Protein AF-A0AAD9N2U0-F1 (afdb_monomer_lite)

Radius of gyration: 18.24 Å; chains: 1; bounding box: 46×40×40 Å

InterPro domains:
  IPR001054 Adenylyl cyclase class-3/4/guanylyl cyclase [PF00211] (6-53)
  IPR001054 Adenylyl cyclase class-3/4/guanylyl cyclase [PF00211] (61-137)
  IPR001054 Adenylyl cyclase class-3/4/guanylyl cyclase [PS50125] (61-92)
  IPR001054 Adenylyl cyclase class-3/4/guanylyl cyclase [SM00044] (1-121)
  IPR001054 Adenylyl cyclase class-3/4/guanylyl cyclase [cd07302] (61-136)
  IPR018297 Adenylyl cyclase class-4/guanylyl cyclase, conserved site [PS00452] (69-92)
  IPR029787 Nucleotide cyclase [G3DSA:3.30.70.1230] (2-56)
  IPR029787 Nucleotide cyclase [G3DSA:3.30.70.1230] (60-138)
  IPR029787 Nucleotide cyclase [SSF55073] (8-137)

Organism: NCBI:txid53620

Foldseek 3Di:
DPPPWDKDKDFKDKDKDKDQPCLVVVQDQDVVCVGRVVSVVVVVVCVVCVVPDLAGIQIEIFIGIWMWTWDDDPDTDIDIDDPRNLQNVQVSVVGDGSWYKYAPVVVVVVVVVQWDKAWPQWDQGPPPGTGTMITTPGHD

Structure (mmCIF, N/CA/C/O backbone):
data_AF-A0AAD9N2U0-F1
#
_entry.id   AF-A0AAD9N2U0-F1
#
loop_
_atom_site.group_PDB
_atom_site.id
_atom_site.type_symbol
_atom_site.label_atom_id
_atom_site.label_alt_id
_atom_site.label_comp_id
_atom_site.label_asym_id
_atom_site.label_entity_id
_atom_site.label_seq_id
_atom_site.pdbx_PDB_ins_code
_atom_site.Cartn_x
_atom_site.Cartn_y
_atom_site.Cartn_z
_atom_site.occupancy
_atom_site.B_iso_or_equiv
_atom_site.auth_seq_id
_atom_site.auth_comp_id
_atom_site.auth_asym_id
_atom_site.auth_atom_id
_atom_site.pdbx_PDB_model_num
ATOM 1 N N . MET A 1 1 ? 29.850 -12.149 -20.117 1.00 46.94 1 MET A N 1
ATOM 2 C CA . MET A 1 1 ? 28.898 -12.699 -19.132 1.00 46.94 1 MET A CA 1
ATOM 3 C C . MET A 1 1 ? 27.571 -12.001 -19.391 1.00 46.94 1 MET A C 1
ATOM 5 O O . MET A 1 1 ? 27.524 -10.783 -19.269 1.00 46.94 1 MET A O 1
ATOM 9 N N . LYS A 1 2 ? 26.572 -12.709 -19.926 1.00 50.31 2 LYS A N 1
ATOM 10 C CA . LYS A 1 2 ? 25.232 -12.147 -20.144 1.00 50.31 2 LYS A CA 1
ATOM 11 C C . LYS A 1 2 ? 24.605 -12.042 -18.753 1.00 50.31 2 LYS A C 1
ATOM 13 O O . LYS A 1 2 ? 24.637 -13.027 -18.026 1.00 50.31 2 LYS A O 1
ATOM 18 N N . LEU A 1 3 ? 24.184 -10.850 -18.340 1.00 58.97 3 LEU A N 1
ATOM 19 C CA . LEU A 1 3 ? 23.442 -10.714 -17.092 1.00 58.97 3 LEU A CA 1
ATOM 20 C C . LEU A 1 3 ? 22.044 -11.247 -17.399 1.00 58.97 3 LEU A C 1
ATOM 22 O O . LEU A 1 3 ? 21.284 -10.582 -18.104 1.00 58.97 3 LEU A O 1
ATOM 26 N N . ASP A 1 4 ? 21.756 -12.476 -16.989 1.00 68.12 4 ASP A N 1
ATOM 27 C CA . ASP A 1 4 ? 20.408 -13.008 -17.126 1.00 68.12 4 ASP A CA 1
ATOM 28 C C . ASP A 1 4 ? 19.503 -12.189 -16.201 1.00 68.12 4 ASP A C 1
ATOM 30 O O . ASP A 1 4 ? 19.745 -12.073 -14.999 1.00 68.12 4 ASP A O 1
ATOM 34 N N . LEU A 1 5 ? 18.520 -11.518 -16.801 1.00 74.19 5 LEU A N 1
ATOM 35 C CA . LEU A 1 5 ? 17.530 -10.740 -16.071 1.00 74.19 5 LEU A CA 1
ATOM 36 C C . LEU A 1 5 ? 16.693 -11.713 -15.241 1.00 74.19 5 LEU A C 1
ATOM 38 O O . LEU A 1 5 ? 16.055 -12.608 -15.796 1.00 74.19 5 LEU A O 1
ATOM 42 N N . TYR A 1 6 ? 16.701 -11.539 -13.923 1.00 86.19 6 TYR A N 1
ATOM 43 C CA . TYR A 1 6 ? 15.823 -12.288 -13.035 1.00 86.19 6 TYR A CA 1
ATOM 44 C C . TYR A 1 6 ? 14.469 -11.583 -12.953 1.00 86.19 6 TYR A C 1
ATOM 46 O O . TYR A 1 6 ? 14.411 -10.404 -12.594 1.00 86.19 6 TYR A O 1
ATOM 54 N N . TYR A 1 7 ? 13.397 -12.310 -13.261 1.00 91.25 7 TYR A N 1
ATOM 55 C CA . TYR A 1 7 ? 12.028 -11.906 -12.964 1.00 91.25 7 TYR A CA 1
ATOM 56 C C . TYR A 1 7 ? 11.190 -13.125 -12.569 1.00 91.25 7 TYR A C 1
ATOM 58 O O . TYR A 1 7 ? 11.506 -14.255 -12.948 1.00 91.25 7 TYR A O 1
ATOM 66 N N . GLN A 1 8 ? 10.131 -12.885 -11.804 1.00 93.50 8 GLN A N 1
ATOM 67 C CA . GLN A 1 8 ? 9.188 -13.897 -11.355 1.00 93.50 8 GLN A CA 1
ATOM 68 C C . GLN A 1 8 ? 7.775 -13.312 -11.303 1.00 93.50 8 GLN A C 1
ATOM 70 O O . GLN A 1 8 ? 7.557 -12.252 -10.713 1.00 93.50 8 GLN A O 1
ATOM 75 N N . ASP A 1 9 ? 6.817 -14.032 -11.885 1.00 94.56 9 ASP A N 1
ATOM 76 C CA . ASP A 1 9 ? 5.394 -13.746 -11.726 1.00 94.56 9 ASP A CA 1
ATOM 77 C C . ASP A 1 9 ? 4.906 -14.253 -10.363 1.00 94.56 9 ASP A C 1
ATOM 79 O O . ASP A 1 9 ? 5.126 -15.408 -9.985 1.00 94.56 9 ASP A O 1
ATOM 83 N N . CYS A 1 10 ? 4.235 -13.383 -9.618 1.00 93.44 10 CYS A N 1
ATOM 84 C CA . CYS A 1 10 ? 3.695 -13.671 -8.299 1.00 93.44 10 CYS A CA 1
ATOM 85 C C . CYS A 1 10 ? 2.181 -13.449 -8.324 1.00 93.44 10 CYS A C 1
ATOM 87 O O . CYS A 1 10 ? 1.719 -12.316 -8.438 1.00 93.44 10 CYS A O 1
ATOM 89 N N . GLU A 1 11 ? 1.396 -14.519 -8.199 1.00 90.38 11 GLU A N 1
ATOM 90 C CA . GLU A 1 11 ? -0.070 -14.435 -8.297 1.00 90.38 11 GLU A CA 1
ATOM 91 C C . GLU A 1 11 ? -0.720 -13.807 -7.058 1.00 90.38 11 GLU A C 1
ATOM 93 O O . GLU A 1 11 ? -1.673 -13.039 -7.179 1.00 90.38 11 GLU A O 1
ATOM 98 N N . ASN A 1 12 ? -0.185 -14.109 -5.872 1.00 88.06 12 ASN A N 1
ATOM 99 C CA . ASN A 1 12 ? -0.748 -13.694 -4.591 1.00 88.06 12 ASN A CA 1
ATOM 100 C C . ASN A 1 12 ? 0.325 -13.017 -3.744 1.00 88.06 12 ASN A C 1
ATOM 102 O O . ASN A 1 12 ? 1.046 -13.680 -2.999 1.00 88.06 12 ASN A O 1
ATOM 106 N N . ILE A 1 13 ? 0.429 -11.694 -3.854 1.00 90.50 13 ILE A N 1
ATOM 107 C CA . ILE A 1 13 ? 1.257 -10.895 -2.950 1.00 90.50 13 ILE A CA 1
ATOM 108 C C . ILE A 1 13 ? 0.396 -9.966 -2.110 1.00 90.50 13 ILE A C 1
ATOM 110 O O . ILE A 1 13 ? -0.665 -9.527 -2.548 1.00 90.50 13 ILE A O 1
ATOM 114 N N . CYS A 1 14 ? 0.883 -9.650 -0.915 1.00 87.06 14 CYS A N 1
ATOM 115 C CA . CYS A 1 14 ? 0.364 -8.584 -0.074 1.00 87.06 14 CYS A CA 1
ATOM 116 C C . CYS A 1 14 ? 1.354 -7.420 -0.124 1.00 87.06 14 CYS A C 1
ATOM 118 O O . CYS A 1 14 ? 2.548 -7.618 0.096 1.00 87.06 14 CYS A O 1
ATOM 120 N N . VAL A 1 15 ? 0.868 -6.225 -0.445 1.00 90.50 15 VAL A N 1
ATOM 121 C CA . VAL A 1 15 ? 1.677 -5.006 -0.511 1.00 90.50 15 VAL A CA 1
ATOM 122 C C . VAL A 1 15 ? 1.123 -4.001 0.480 1.00 90.50 15 VAL A C 1
ATOM 124 O O . VAL A 1 15 ? -0.069 -3.683 0.434 1.00 90.50 15 VAL A O 1
ATOM 127 N N . THR A 1 16 ? 2.013 -3.471 1.315 1.00 88.19 16 THR A N 1
ATOM 128 C CA . THR A 1 16 ? 1.714 -2.388 2.249 1.00 88.19 16 THR A CA 1
ATOM 129 C C . THR A 1 16 ? 2.511 -1.152 1.861 1.00 88.19 16 THR A C 1
ATOM 131 O O . THR A 1 16 ? 3.723 -1.229 1.672 1.00 88.19 16 THR A O 1
ATOM 134 N N . PHE A 1 17 ? 1.829 -0.016 1.754 1.00 87.31 17 PHE A N 1
ATOM 135 C CA . PHE A 1 17 ? 2.460 1.304 1.748 1.00 87.31 17 PHE A CA 1
ATOM 136 C C . PHE A 1 17 ? 2.216 1.968 3.093 1.00 87.31 17 PHE A C 1
ATOM 138 O O . PHE A 1 17 ? 1.182 1.730 3.709 1.00 87.31 17 PHE A O 1
ATOM 145 N N . ALA A 1 18 ? 3.189 2.748 3.542 1.00 83.69 18 ALA A N 1
ATOM 146 C CA . ALA A 1 18 ? 3.218 3.363 4.853 1.00 83.69 18 ALA A CA 1
ATOM 147 C C . ALA A 1 18 ? 3.810 4.765 4.722 1.00 83.69 18 ALA A C 1
ATOM 149 O O . ALA A 1 18 ? 4.985 4.910 4.382 1.00 83.69 18 ALA A O 1
ATOM 150 N N . THR A 1 19 ? 3.007 5.783 5.014 1.00 82.44 19 THR A N 1
ATOM 151 C CA . THR A 1 19 ? 3.468 7.174 5.062 1.00 82.44 19 THR A CA 1
ATOM 152 C C . THR A 1 19 ? 3.578 7.666 6.502 1.00 82.44 19 THR A C 1
ATOM 154 O O . THR A 1 19 ? 2.689 7.422 7.320 1.00 82.44 19 THR A O 1
ATOM 157 N N . ILE A 1 20 ? 4.664 8.393 6.790 1.00 81.75 20 ILE A N 1
ATOM 158 C CA . ILE A 1 20 ? 4.846 9.181 8.016 1.00 81.75 20 ILE A CA 1
ATOM 159 C C . ILE A 1 20 ? 4.313 10.595 7.728 1.00 81.75 20 ILE A C 1
ATOM 161 O O . ILE A 1 20 ? 4.939 11.335 6.959 1.00 81.75 20 ILE A O 1
ATOM 165 N N . PRO A 1 21 ? 3.149 10.982 8.278 1.00 77.69 21 PRO A N 1
ATOM 166 C CA . PRO A 1 21 ? 2.564 12.288 8.012 1.00 77.69 21 PRO A CA 1
ATOM 167 C C . PRO A 1 21 ? 3.442 13.408 8.583 1.00 77.69 21 PRO A C 1
ATOM 169 O O . PRO A 1 21 ? 4.106 13.240 9.603 1.00 77.69 21 PRO A O 1
ATOM 172 N N . ASN A 1 22 ? 3.425 14.569 7.925 1.00 78.94 22 ASN A N 1
ATOM 173 C CA . ASN A 1 22 ? 4.073 15.809 8.374 1.00 78.94 22 ASN A CA 1
ATOM 174 C C . ASN A 1 22 ? 5.599 15.731 8.591 1.00 78.94 22 ASN A C 1
ATOM 176 O O . ASN A 1 22 ? 6.182 16.652 9.159 1.00 78.94 22 ASN A O 1
ATOM 180 N N . PHE A 1 23 ? 6.286 14.693 8.094 1.00 80.94 23 PHE A N 1
ATOM 181 C CA . PHE A 1 23 ? 7.747 14.607 8.220 1.00 80.94 23 PHE A CA 1
ATOM 182 C C . PHE A 1 23 ? 8.464 15.790 7.550 1.00 80.94 23 PHE A C 1
ATOM 184 O O . PHE A 1 23 ? 9.471 16.269 8.056 1.00 80.94 23 PHE A O 1
ATOM 191 N N . SER A 1 24 ? 7.920 16.318 6.450 1.00 79.81 24 SER A N 1
ATOM 192 C CA . SER A 1 24 ? 8.455 17.513 5.786 1.00 79.81 24 SER A CA 1
ATOM 193 C C . SER A 1 24 ? 8.353 18.784 6.629 1.00 79.81 24 SER A C 1
ATOM 195 O O . SER A 1 24 ? 9.158 19.686 6.450 1.00 79.81 24 SER A O 1
ATOM 197 N N . GLU A 1 25 ? 7.362 18.876 7.519 1.00 80.56 25 GLU A N 1
ATOM 198 C CA . GLU A 1 25 ? 7.223 20.001 8.454 1.00 80.56 25 GLU A CA 1
ATOM 199 C C . GLU A 1 25 ? 8.161 19.839 9.656 1.00 80.56 25 GLU A C 1
ATOM 201 O O . GLU A 1 25 ? 8.623 20.822 10.229 1.00 80.56 25 GLU A O 1
ATOM 206 N N . PHE A 1 26 ? 8.459 18.589 10.021 1.00 75.06 26 PHE A N 1
ATOM 207 C CA . PHE A 1 26 ? 9.434 18.236 11.050 1.00 75.06 26 PHE A CA 1
ATOM 208 C C . PHE A 1 26 ? 10.889 18.401 10.578 1.00 75.06 26 PHE A C 1
ATOM 210 O O . PHE A 1 26 ? 11.772 18.712 11.377 1.00 75.06 26 PHE A O 1
ATOM 217 N N . TYR A 1 27 ? 11.155 18.189 9.289 1.00 78.19 27 TYR A N 1
ATOM 218 C CA . TYR A 1 27 ? 12.487 18.308 8.712 1.00 78.19 27 TYR 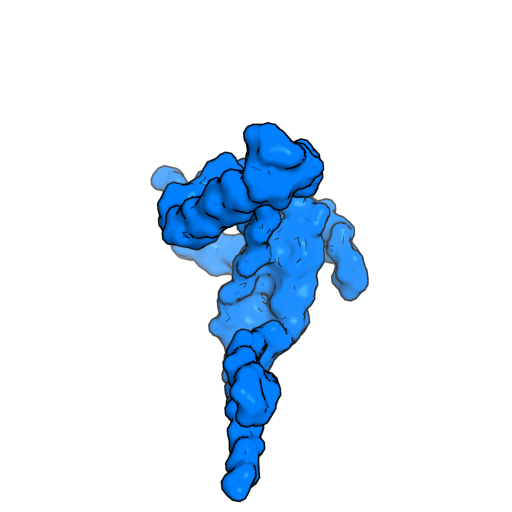A CA 1
ATOM 219 C C . TYR A 1 27 ? 12.884 19.777 8.545 1.00 78.19 27 TYR A C 1
ATOM 221 O O . TYR A 1 27 ? 12.309 20.500 7.732 1.00 78.19 27 TYR A O 1
ATOM 229 N N . ILE A 1 28 ? 13.897 20.212 9.298 1.00 75.81 28 ILE A N 1
ATOM 230 C CA . ILE A 1 28 ? 14.446 21.565 9.191 1.00 75.81 28 ILE A CA 1
ATOM 231 C C . ILE A 1 28 ? 15.975 21.501 9.106 1.00 75.81 28 ILE A C 1
ATOM 233 O O . ILE A 1 28 ? 16.648 21.008 10.018 1.00 75.81 28 ILE A O 1
ATOM 237 N N . GLU A 1 29 ? 16.519 22.052 8.020 1.00 72.81 29 GLU A N 1
ATOM 238 C CA . GLU A 1 29 ? 17.955 22.234 7.795 1.00 72.81 29 GLU A CA 1
ATOM 239 C C . GLU A 1 29 ? 18.422 23.543 8.452 1.00 72.81 29 GLU A C 1
ATOM 241 O O . GLU A 1 29 ? 18.410 24.614 7.849 1.00 72.81 29 GLU A O 1
ATOM 246 N N . LEU A 1 30 ?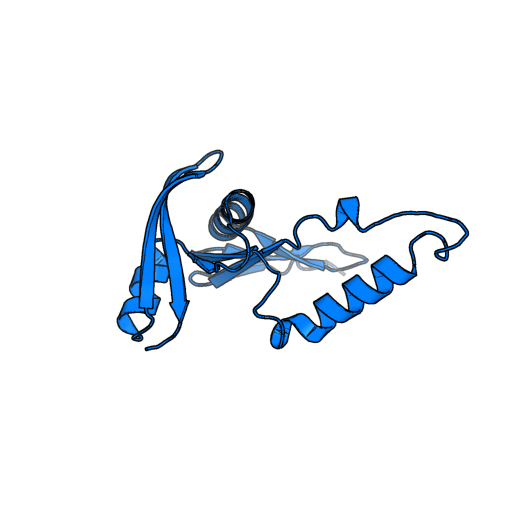 18.806 23.470 9.728 1.00 71.81 30 LEU A N 1
ATOM 247 C CA . LEU A 1 30 ? 19.441 24.578 10.448 1.00 71.81 30 LEU A CA 1
ATOM 248 C C . LEU A 1 30 ? 20.853 24.175 10.875 1.00 71.81 30 LEU A C 1
ATOM 250 O O . LEU A 1 30 ? 21.074 23.030 11.273 1.00 71.81 30 LEU A O 1
ATOM 254 N N . GLU A 1 31 ? 21.789 25.130 10.886 1.00 64.56 31 GLU A N 1
ATOM 255 C CA . GLU A 1 31 ? 23.155 24.921 11.404 1.00 64.56 31 GLU A CA 1
ATOM 256 C C . GLU A 1 31 ? 23.142 24.404 12.858 1.00 64.56 31 GLU A C 1
ATOM 258 O O . GLU A 1 31 ? 23.960 23.573 13.237 1.00 64.56 31 GLU A O 1
ATOM 263 N N . GLY A 1 32 ? 22.152 24.822 13.660 1.00 65.06 32 GLY A N 1
ATOM 264 C CA . GLY A 1 32 ? 21.947 24.348 15.036 1.00 65.06 32 GLY A CA 1
ATOM 265 C C . GLY A 1 32 ? 21.367 22.931 15.174 1.00 65.06 32 GLY A C 1
ATOM 266 O O . GLY A 1 32 ? 21.239 22.449 16.295 1.00 65.06 32 GLY A O 1
ATOM 267 N N . ASN A 1 33 ? 21.008 22.273 14.067 1.00 61.62 33 ASN A N 1
ATOM 268 C CA . ASN A 1 33 ? 20.454 20.914 14.014 1.00 61.62 33 ASN A CA 1
ATOM 269 C C . ASN A 1 33 ? 21.304 19.982 13.124 1.00 61.62 33 ASN A C 1
ATOM 271 O O . ASN A 1 33 ? 20.774 19.069 12.489 1.00 61.62 33 ASN A O 1
ATOM 275 N N . ASN A 1 34 ? 22.613 20.247 13.014 1.00 78.12 34 ASN A N 1
ATOM 276 C CA . ASN A 1 34 ? 23.532 19.503 12.143 1.00 78.12 34 ASN A CA 1
ATOM 277 C C . ASN A 1 34 ? 22.984 19.335 10.710 1.00 78.12 34 ASN A C 1
ATOM 279 O O . ASN A 1 34 ? 22.992 18.226 10.183 1.00 78.12 34 ASN A O 1
ATOM 283 N N . GLU A 1 35 ? 22.430 20.395 10.109 1.00 81.19 35 GLU A N 1
ATOM 284 C CA . GLU A 1 35 ? 21.896 20.360 8.731 1.00 81.19 35 GLU A CA 1
ATOM 285 C C . GLU A 1 35 ? 20.805 19.281 8.518 1.00 81.19 35 GLU A C 1
ATOM 287 O O . GLU A 1 35 ? 20.667 18.698 7.446 1.00 81.19 35 GLU A O 1
ATOM 292 N N . GLY A 1 36 ? 20.016 18.982 9.559 1.00 74.25 36 GLY A N 1
ATOM 293 C CA . GLY A 1 36 ? 18.910 18.019 9.485 1.00 74.25 36 GLY A CA 1
ATOM 294 C C . GLY A 1 36 ? 19.324 16.552 9.660 1.00 74.25 36 GLY A C 1
ATOM 295 O O . GLY A 1 36 ? 18.476 15.662 9.546 1.00 74.25 36 GLY A O 1
ATOM 296 N N . VAL A 1 37 ? 20.592 16.271 9.985 1.00 81.38 37 VAL A N 1
ATOM 297 C CA . VAL A 1 37 ? 21.097 14.905 10.230 1.00 81.38 37 VAL A CA 1
ATOM 298 C C . VAL A 1 37 ? 20.359 14.213 11.382 1.00 81.38 37 VAL A C 1
ATOM 300 O O . VAL A 1 37 ? 20.069 13.021 11.288 1.00 81.38 37 VAL A O 1
ATOM 303 N N . GLU A 1 38 ? 19.969 14.938 12.434 1.00 76.81 38 GLU A N 1
ATOM 304 C CA . GLU A 1 38 ? 19.205 14.348 13.545 1.00 76.81 38 GLU A CA 1
ATOM 305 C C . GLU A 1 38 ? 17.786 13.927 13.129 1.00 76.81 38 GLU A C 1
ATOM 307 O O . GLU A 1 38 ? 17.289 12.899 13.591 1.00 76.81 38 GLU A O 1
ATOM 312 N N . CYS A 1 39 ? 17.150 14.647 12.197 1.00 75.88 39 CYS A N 1
ATOM 313 C CA . CYS A 1 39 ? 15.858 14.241 11.637 1.00 75.88 39 CYS A CA 1
ATOM 314 C C . CYS A 1 39 ? 15.984 12.938 10.832 1.00 75.88 39 CYS A C 1
ATOM 316 O O . CYS A 1 39 ? 15.101 12.082 10.896 1.00 75.88 39 CYS A O 1
ATOM 318 N N . LEU A 1 40 ? 17.095 12.761 10.107 1.00 78.75 40 LEU A N 1
ATOM 319 C CA . LEU A 1 40 ? 17.396 11.520 9.387 1.00 78.75 40 LEU A CA 1
ATOM 320 C C . LEU A 1 40 ? 17.725 10.366 10.340 1.00 78.75 40 LEU A C 1
ATOM 322 O O . LEU A 1 40 ? 17.331 9.232 10.071 1.00 78.75 40 LEU A O 1
ATOM 326 N N . ARG A 1 41 ? 18.404 10.635 11.462 1.00 79.88 41 ARG A N 1
ATOM 327 C CA . ARG A 1 41 ? 18.664 9.626 12.498 1.00 79.88 41 ARG A CA 1
ATOM 328 C C . ARG A 1 41 ? 17.362 9.122 13.114 1.00 79.88 41 ARG A C 1
ATOM 330 O O . ARG A 1 41 ? 17.177 7.912 13.183 1.00 79.88 41 ARG A O 1
ATOM 337 N N . LEU A 1 42 ? 16.444 10.028 13.461 1.00 77.56 42 LEU A N 1
ATOM 338 C CA . LEU A 1 42 ? 15.110 9.663 13.944 1.00 77.56 42 LEU A CA 1
ATOM 339 C C . LEU A 1 42 ? 14.336 8.847 12.901 1.00 77.56 42 LEU A C 1
ATOM 341 O O . LEU A 1 42 ? 13.741 7.830 13.238 1.00 77.56 42 LEU A O 1
ATOM 345 N N . LEU A 1 43 ? 14.359 9.258 11.629 1.00 78.12 43 LEU A N 1
ATOM 346 C CA . LEU A 1 43 ? 13.716 8.496 10.556 1.00 78.12 43 LEU A CA 1
ATOM 347 C C . LEU A 1 43 ? 14.294 7.079 10.443 1.00 78.12 43 LEU A C 1
ATOM 349 O O . LEU A 1 43 ? 13.542 6.121 10.292 1.00 78.12 43 LEU A O 1
ATOM 353 N N . ASN A 1 44 ? 15.617 6.937 10.536 1.00 80.88 44 ASN A N 1
ATOM 354 C CA . ASN A 1 44 ? 16.281 5.639 10.495 1.00 80.88 44 ASN A CA 1
ATOM 355 C C . ASN A 1 44 ? 15.914 4.763 11.704 1.00 80.88 44 ASN A C 1
ATOM 357 O O . ASN A 1 44 ? 15.725 3.563 11.536 1.00 80.88 44 ASN A O 1
ATOM 361 N N . GLU A 1 45 ? 15.770 5.352 12.894 1.00 78.44 45 GLU A N 1
ATOM 362 C CA . GLU A 1 45 ? 15.261 4.659 14.087 1.00 78.44 45 GLU A CA 1
ATOM 363 C C . GLU A 1 45 ? 13.811 4.191 13.877 1.00 7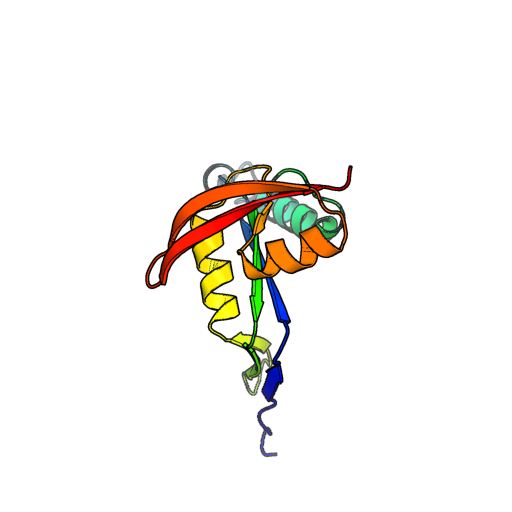8.44 45 GLU A C 1
ATOM 365 O O . GLU A 1 45 ? 13.523 3.017 14.076 1.00 78.44 45 GLU A O 1
ATOM 370 N N . ILE A 1 46 ? 12.925 5.047 13.351 1.00 72.50 46 ILE A N 1
ATOM 371 C CA . ILE A 1 46 ? 11.531 4.676 13.032 1.00 72.50 46 ILE A CA 1
ATOM 372 C C . ILE A 1 46 ? 11.469 3.526 12.015 1.00 72.50 46 ILE A C 1
ATOM 374 O O . ILE A 1 46 ? 10.659 2.615 12.170 1.00 72.50 46 ILE A O 1
ATOM 378 N N . ILE A 1 47 ? 12.302 3.559 10.970 1.00 76.31 47 ILE A N 1
ATOM 379 C CA . ILE A 1 47 ? 12.355 2.497 9.952 1.00 76.31 47 ILE A CA 1
ATOM 380 C C . ILE A 1 47 ? 12.898 1.196 10.552 1.00 76.31 47 ILE A C 1
ATOM 382 O O . ILE A 1 47 ? 12.367 0.128 10.255 1.00 76.31 47 ILE A O 1
ATOM 386 N N . ALA A 1 48 ? 13.933 1.272 11.392 1.00 76.19 48 ALA A N 1
ATOM 387 C CA . ALA A 1 48 ? 14.493 0.106 12.071 1.00 76.19 48 ALA A CA 1
ATOM 388 C C . ALA A 1 48 ? 13.494 -0.526 13.055 1.00 76.19 48 ALA A C 1
ATOM 390 O O . ALA A 1 48 ? 13.463 -1.747 13.188 1.00 76.19 48 ALA A O 1
ATOM 391 N N . ASP A 1 49 ? 12.647 0.293 13.681 1.00 73.88 49 ASP A N 1
ATOM 392 C CA . ASP A 1 49 ? 11.623 -0.128 14.638 1.00 73.88 49 ASP A CA 1
ATOM 393 C C . ASP A 1 49 ? 10.248 -0.379 13.998 1.00 73.88 49 ASP A C 1
ATOM 395 O O . ASP A 1 49 ? 9.272 -0.586 14.720 1.00 73.88 49 ASP A O 1
ATOM 399 N N . PHE A 1 50 ? 10.129 -0.391 12.664 1.00 67.06 50 PHE A N 1
ATOM 400 C CA . PHE A 1 50 ? 8.838 -0.524 11.970 1.00 67.06 50 PHE A CA 1
ATOM 401 C C . PHE A 1 50 ? 8.064 -1.796 12.367 1.00 67.06 50 PHE A C 1
ATOM 403 O O . PHE A 1 50 ? 6.836 -1.785 12.390 1.00 67.06 50 PHE A O 1
ATOM 410 N N . ASP A 1 51 ? 8.764 -2.856 12.781 1.00 59.34 51 ASP A N 1
ATOM 411 C CA . ASP A 1 51 ? 8.155 -4.083 13.313 1.00 59.34 51 ASP A CA 1
ATOM 412 C C . ASP A 1 51 ? 7.395 -3.867 14.643 1.00 59.34 51 ASP A C 1
ATOM 414 O O . ASP A 1 51 ? 6.510 -4.649 14.992 1.00 59.34 51 ASP A O 1
ATOM 418 N N . ASN A 1 52 ? 7.715 -2.798 15.381 1.00 58.94 52 ASN A N 1
ATOM 419 C CA . ASN A 1 52 ? 7.177 -2.473 16.706 1.00 58.94 52 ASN A CA 1
ATOM 420 C C . ASN A 1 52 ? 6.240 -1.247 16.711 1.00 58.94 52 ASN A C 1
ATOM 422 O O . ASN A 1 52 ? 5.584 -0.983 17.724 1.00 58.94 52 ASN A O 1
ATOM 426 N N . VAL A 1 53 ? 6.160 -0.479 15.617 1.00 55.03 53 VAL A N 1
ATOM 427 C CA . VAL A 1 53 ? 5.410 0.789 15.565 1.00 55.03 53 VAL A CA 1
ATOM 428 C C . VAL A 1 53 ? 4.031 0.588 14.935 1.00 55.03 53 VAL A C 1
ATOM 430 O O . VAL A 1 53 ? 3.876 0.528 13.721 1.00 55.03 53 VAL A O 1
ATOM 433 N N . SER A 1 54 ? 2.993 0.577 15.775 1.00 54.66 54 SER A N 1
ATOM 434 C CA . SER A 1 54 ? 1.587 0.543 15.335 1.00 54.66 54 SER A CA 1
ATOM 435 C C . SER A 1 54 ? 0.908 1.929 15.294 1.00 54.66 54 SER A C 1
ATOM 437 O O . SER A 1 54 ? -0.285 1.991 15.009 1.00 54.66 54 SER A O 1
ATOM 439 N N . GLY A 1 55 ? 1.611 3.028 15.614 1.00 54.59 55 GLY A N 1
ATOM 440 C CA . GLY A 1 55 ? 0.960 4.255 16.116 1.00 54.59 55 GLY A CA 1
ATOM 441 C C . GLY A 1 55 ? 1.173 5.586 15.382 1.00 54.59 55 GLY A C 1
ATOM 442 O O . GLY A 1 55 ? 0.696 6.586 15.891 1.00 54.59 55 GLY A O 1
ATOM 443 N N . TYR A 1 56 ? 1.889 5.654 14.253 1.00 57.81 56 TYR A N 1
ATOM 444 C CA . TYR A 1 56 ? 2.111 6.938 13.539 1.00 57.81 56 TYR A CA 1
ATOM 445 C C . TYR A 1 56 ? 2.135 6.815 12.016 1.00 57.81 56 TYR A C 1
ATOM 447 O O . TYR A 1 56 ? 2.563 7.723 11.304 1.00 57.81 56 TYR A O 1
ATOM 455 N N . ILE A 1 57 ? 1.712 5.667 11.506 1.00 64.38 57 ILE A N 1
ATOM 456 C CA . ILE A 1 57 ? 1.888 5.295 10.111 1.00 64.38 57 ILE A CA 1
ATOM 457 C C . ILE A 1 57 ? 0.510 5.136 9.485 1.00 64.38 57 ILE A C 1
ATOM 459 O O . ILE A 1 57 ? -0.448 4.759 10.157 1.00 64.38 57 ILE A O 1
ATOM 463 N N . LEU A 1 58 ? 0.418 5.442 8.196 1.00 71.44 58 LEU A N 1
ATOM 464 C CA . LEU A 1 58 ? -0.767 5.261 7.364 1.00 71.44 58 LEU A CA 1
ATOM 465 C C . LEU A 1 58 ? -0.693 3.933 6.586 1.00 71.44 58 LEU A C 1
ATOM 467 O O . LEU A 1 58 ? -0.477 3.971 5.380 1.00 71.44 58 LEU A O 1
ATOM 471 N N . PRO A 1 59 ? -0.805 2.735 7.192 1.00 76.75 59 PRO A N 1
ATOM 472 C CA . PRO A 1 59 ? -0.635 1.514 6.423 1.00 76.75 59 PRO A CA 1
ATOM 473 C C . PRO A 1 59 ? -1.847 1.264 5.519 1.00 76.75 59 PRO A C 1
ATOM 475 O O . PRO A 1 59 ? -2.994 1.182 5.969 1.00 76.75 59 PRO A O 1
ATOM 478 N N . CYS A 1 60 ? -1.578 1.107 4.227 1.00 79.38 60 CYS A N 1
ATOM 479 C CA . CYS A 1 60 ? -2.560 0.745 3.213 1.00 79.38 60 CYS A CA 1
ATOM 480 C C . CYS A 1 60 ? -2.227 -0.613 2.601 1.00 79.38 60 CYS A C 1
ATOM 482 O O . CYS A 1 60 ? -1.163 -0.766 2.005 1.00 79.38 60 CYS A O 1
ATOM 484 N N . ILE A 1 61 ? -3.150 -1.574 2.704 1.00 86.19 61 ILE A N 1
ATOM 485 C CA . ILE A 1 61 ? -2.918 -2.971 2.306 1.00 86.19 61 ILE A CA 1
ATOM 486 C C . ILE A 1 61 ? -3.733 -3.341 1.063 1.00 86.19 61 ILE A C 1
ATOM 488 O O . ILE A 1 61 ? -4.966 -3.225 1.036 1.00 86.19 61 ILE A O 1
ATOM 492 N N . SER A 1 62 ? -3.051 -3.855 0.039 1.00 88.38 62 SER A N 1
ATOM 493 C CA . SER A 1 62 ? -3.667 -4.445 -1.154 1.00 88.38 62 SER A CA 1
ATOM 494 C C . SER A 1 62 ? -3.084 -5.827 -1.439 1.00 88.38 62 SER A C 1
ATOM 496 O O . SER A 1 62 ? -1.893 -6.056 -1.234 1.00 88.38 62 SER A O 1
ATOM 498 N N . ILE A 1 63 ? -3.928 -6.738 -1.926 1.00 90.50 63 ILE A N 1
ATOM 499 C CA . ILE A 1 63 ? -3.533 -8.088 -2.331 1.00 90.50 63 ILE A CA 1
ATOM 500 C C . ILE A 1 63 ? -3.850 -8.289 -3.813 1.00 90.50 63 ILE A C 1
ATOM 502 O O . ILE A 1 63 ? -4.844 -7.769 -4.317 1.00 90.50 63 ILE A O 1
ATOM 506 N N . GLY A 1 64 ? -2.995 -9.036 -4.507 1.00 91.62 64 GLY A N 1
ATOM 507 C CA . GLY A 1 64 ? -3.217 -9.469 -5.885 1.00 91.62 64 GLY A CA 1
ATOM 508 C C . GLY A 1 64 ? -1.909 -9.762 -6.622 1.00 91.62 64 GLY A C 1
ATOM 509 O O . GLY A 1 64 ? -0.857 -9.828 -5.982 1.00 91.62 64 GLY A O 1
ATOM 510 N N . PRO A 1 65 ? -1.941 -9.862 -7.960 1.00 93.44 65 PRO A N 1
ATOM 511 C CA . PRO A 1 65 ? -0.781 -10.250 -8.747 1.00 93.44 65 PRO A CA 1
ATOM 512 C C . PRO A 1 65 ? 0.235 -9.116 -8.936 1.00 93.44 65 PRO A C 1
ATOM 514 O O . PRO A 1 65 ? -0.120 -7.936 -9.066 1.00 93.44 65 PRO A O 1
ATOM 517 N N . ALA A 1 66 ? 1.508 -9.487 -9.023 1.00 95.56 66 ALA A N 1
ATOM 518 C CA . ALA A 1 66 ? 2.617 -8.606 -9.374 1.00 95.56 66 ALA A CA 1
ATOM 519 C C . ALA A 1 66 ? 3.771 -9.390 -10.009 1.00 95.56 66 ALA A C 1
ATOM 521 O O . ALA A 1 66 ? 3.815 -10.615 -9.960 1.00 95.56 66 ALA A O 1
ATOM 522 N N . VAL A 1 67 ? 4.727 -8.660 -10.569 1.00 94.81 67 VAL A N 1
ATOM 523 C CA . VAL A 1 67 ? 5.984 -9.184 -11.094 1.00 94.81 67 VAL A CA 1
ATOM 524 C C . VAL A 1 67 ? 7.106 -8.677 -10.206 1.00 94.81 67 VAL A C 1
ATOM 526 O O . VAL A 1 67 ? 7.224 -7.472 -9.990 1.00 94.81 67 VAL A O 1
ATOM 529 N N . ALA A 1 68 ? 7.931 -9.582 -9.704 1.00 93.56 68 ALA A N 1
ATOM 530 C CA . ALA A 1 68 ? 9.168 -9.257 -9.013 1.00 93.56 68 ALA A CA 1
ATOM 531 C C . ALA A 1 68 ? 10.362 -9.412 -9.955 1.00 93.56 68 ALA A C 1
ATOM 533 O O . ALA A 1 68 ? 10.333 -10.252 -10.852 1.00 93.56 68 ALA A O 1
ATOM 534 N N . GLY A 1 69 ? 11.438 -8.659 -9.749 1.00 92.44 69 GLY A N 1
ATOM 535 C CA . GLY A 1 69 ? 12.656 -8.849 -10.531 1.00 92.44 69 GLY A CA 1
ATOM 536 C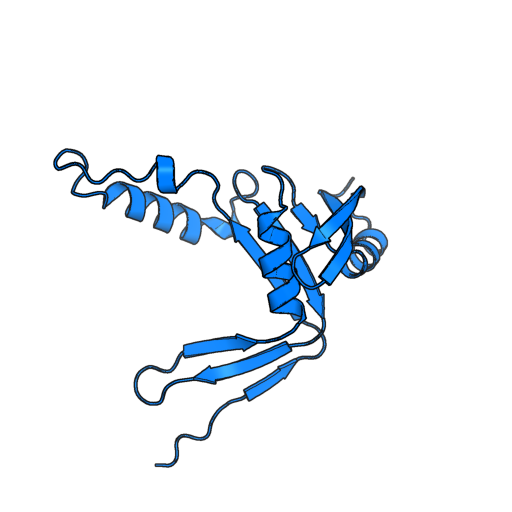 C . GLY A 1 69 ? 13.845 -8.037 -10.046 1.00 92.44 69 GLY A C 1
ATOM 537 O O . GLY A 1 69 ? 13.736 -7.234 -9.125 1.00 92.44 69 GLY A O 1
ATOM 538 N N . VAL A 1 70 ? 14.997 -8.261 -10.678 1.00 91.50 70 VAL A N 1
ATOM 539 C CA . VAL A 1 70 ? 16.237 -7.521 -10.408 1.00 91.50 70 VAL A CA 1
ATOM 540 C C . VAL A 1 70 ? 16.592 -6.652 -11.608 1.00 91.50 70 VAL A C 1
ATOM 542 O O . VAL A 1 70 ? 16.781 -7.149 -12.719 1.00 91.50 70 VAL A O 1
ATOM 545 N N . ILE A 1 71 ? 16.742 -5.353 -11.369 1.00 86.62 71 ILE A N 1
ATOM 546 C CA . ILE A 1 71 ? 17.160 -4.366 -12.366 1.00 86.62 71 ILE A CA 1
ATOM 547 C C . ILE A 1 71 ? 18.583 -3.874 -12.095 1.00 86.62 71 ILE A C 1
ATOM 549 O O . ILE A 1 71 ? 19.009 -3.743 -10.953 1.00 86.62 71 ILE A O 1
ATOM 553 N N . GLY A 1 72 ? 19.319 -3.554 -13.162 1.00 81.62 72 GLY A N 1
ATOM 554 C CA . GLY A 1 72 ? 20.650 -2.945 -13.080 1.00 81.62 72 GLY A CA 1
ATOM 555 C C . GLY A 1 72 ? 21.810 -3.948 -13.088 1.00 81.62 72 GLY A C 1
ATOM 556 O O . GLY A 1 72 ? 21.883 -4.872 -12.289 1.00 81.62 72 GLY A O 1
ATOM 557 N N . ALA A 1 73 ? 22.776 -3.728 -13.987 1.00 78.44 73 ALA A N 1
ATOM 558 C CA . ALA A 1 73 ? 23.904 -4.648 -14.180 1.00 78.44 73 ALA A CA 1
ATOM 559 C C . ALA A 1 73 ? 25.089 -4.426 -13.229 1.00 78.44 73 ALA A C 1
ATOM 561 O O . ALA A 1 73 ? 25.848 -5.350 -12.960 1.00 78.44 73 ALA A O 1
ATOM 562 N N . ARG A 1 74 ? 25.285 -3.191 -12.751 1.00 82.75 74 ARG A N 1
ATOM 563 C CA . ARG A 1 74 ? 26.401 -2.829 -11.852 1.00 82.75 74 ARG A CA 1
ATOM 564 C C . ARG A 1 74 ? 25.970 -2.646 -10.399 1.00 82.75 74 ARG A C 1
ATOM 566 O O . ARG A 1 74 ? 26.787 -2.802 -9.502 1.00 82.75 74 ARG A O 1
ATOM 573 N N . LYS A 1 75 ? 24.708 -2.280 -10.185 1.00 86.38 75 LYS A N 1
ATOM 574 C CA . LYS A 1 75 ? 24.075 -2.094 -8.877 1.00 86.38 75 LYS A CA 1
ATOM 575 C C . LYS A 1 75 ? 22.695 -2.753 -8.944 1.00 86.38 75 LYS A C 1
ATOM 577 O O . LYS A 1 75 ? 21.737 -2.054 -9.263 1.00 86.38 75 LYS A O 1
ATOM 582 N N . PRO A 1 76 ? 22.620 -4.084 -8.788 1.00 86.38 76 PRO A N 1
ATOM 583 C CA . PRO A 1 76 ? 21.356 -4.797 -8.870 1.00 86.38 76 PRO A CA 1
ATOM 584 C C . PRO A 1 76 ? 20.414 -4.328 -7.756 1.00 86.38 76 PRO A C 1
ATOM 586 O O . PRO A 1 76 ? 20.813 -4.261 -6.595 1.00 86.38 76 PRO A O 1
ATOM 589 N N . GLN A 1 77 ? 19.179 -3.999 -8.118 1.00 89.12 77 GLN A N 1
ATOM 590 C CA . GLN A 1 77 ? 18.102 -3.630 -7.202 1.00 89.12 77 GLN A CA 1
ATOM 591 C C . GLN A 1 77 ? 16.927 -4.570 -7.435 1.00 89.12 77 GLN A C 1
ATOM 593 O O . GLN A 1 77 ? 16.490 -4.739 -8.573 1.00 89.12 77 GLN A O 1
ATOM 598 N N . TYR A 1 78 ? 16.452 -5.198 -6.364 1.00 91.38 78 TYR A N 1
ATOM 599 C CA . TYR A 1 78 ? 15.220 -5.973 -6.395 1.00 91.38 78 TYR A CA 1
ATOM 600 C C . TYR A 1 78 ? 14.029 -5.026 -6.278 1.00 91.38 78 TYR A C 1
ATOM 602 O O . TYR A 1 78 ? 14.047 -4.130 -5.435 1.00 91.38 78 TYR A O 1
ATOM 610 N N . ASP A 1 79 ? 13.018 -5.223 -7.111 1.00 93.12 79 ASP A N 1
ATOM 611 C CA . ASP A 1 79 ? 11.836 -4.368 -7.152 1.00 93.12 79 ASP A CA 1
ATOM 612 C C . ASP A 1 79 ? 10.601 -5.176 -7.594 1.00 93.12 79 ASP A C 1
ATOM 614 O O . ASP A 1 79 ? 10.719 -6.281 -8.142 1.00 93.12 79 ASP A O 1
ATOM 618 N N . ILE A 1 80 ? 9.412 -4.651 -7.291 1.00 93.81 80 ILE A N 1
ATOM 619 C CA . ILE A 1 80 ? 8.116 -5.257 -7.605 1.00 93.81 80 ILE A CA 1
ATOM 620 C C . ILE A 1 80 ? 7.239 -4.282 -8.392 1.00 93.81 80 ILE A C 1
ATOM 622 O O . ILE A 1 80 ? 7.069 -3.118 -8.035 1.00 93.81 80 ILE A O 1
ATOM 626 N N . TRP A 1 81 ? 6.598 -4.777 -9.445 1.00 94.31 81 TRP A N 1
ATOM 627 C CA . TRP A 1 81 ? 5.715 -3.986 -10.296 1.00 94.31 81 TRP A CA 1
ATOM 628 C C . TRP A 1 81 ? 4.385 -4.691 -10.478 1.00 94.31 81 TRP A C 1
ATOM 630 O O . TRP A 1 81 ? 4.309 -5.903 -10.641 1.00 94.31 81 TRP A O 1
ATOM 640 N N . GLY A 1 82 ? 3.298 -3.931 -10.490 1.00 93.62 82 GLY A N 1
ATOM 641 C CA . GLY A 1 82 ? 1.993 -4.519 -10.734 1.00 93.62 82 GLY A CA 1
ATOM 642 C C . GLY A 1 82 ? 0.854 -3.580 -10.416 1.00 93.62 82 GLY A C 1
ATOM 643 O O . GLY A 1 82 ? 1.020 -2.515 -9.816 1.00 93.62 82 GLY A O 1
ATOM 644 N N . ASN A 1 83 ? -0.343 -3.994 -10.815 1.00 91.25 83 ASN A N 1
ATOM 645 C CA . ASN A 1 83 ? -1.539 -3.245 -10.481 1.00 91.25 83 ASN A CA 1
ATOM 646 C C . ASN A 1 83 ? -1.780 -3.200 -8.962 1.00 91.25 83 ASN A C 1
ATOM 648 O O . ASN A 1 83 ? -2.169 -2.151 -8.458 1.00 91.25 83 ASN A O 1
ATOM 652 N N . THR A 1 84 ? -1.495 -4.289 -8.244 1.00 92.31 84 THR A N 1
ATOM 653 C CA . THR A 1 84 ? -1.587 -4.359 -6.775 1.00 92.31 84 THR A CA 1
ATOM 654 C C . THR A 1 84 ? -0.707 -3.308 -6.103 1.00 92.31 84 THR A C 1
ATOM 656 O O . THR A 1 84 ? -1.185 -2.562 -5.252 1.00 92.31 84 THR A O 1
ATOM 659 N N . VAL A 1 85 ? 0.542 -3.162 -6.562 1.00 92.62 85 VAL A N 1
ATOM 660 C CA . VAL A 1 85 ? 1.484 -2.139 -6.073 1.00 92.62 85 VAL A CA 1
ATOM 661 C C . VAL A 1 85 ? 0.931 -0.730 -6.319 1.00 92.62 85 VAL A C 1
ATOM 663 O O . VAL A 1 85 ? 0.901 0.103 -5.416 1.00 92.62 85 VAL A O 1
ATOM 666 N N . ASN A 1 86 ? 0.407 -0.476 -7.524 1.00 92.31 86 ASN A N 1
ATOM 667 C CA . ASN A 1 86 ? -0.192 0.814 -7.875 1.00 92.31 86 ASN A CA 1
ATOM 668 C C . ASN A 1 86 ? -1.441 1.144 -7.042 1.00 92.31 86 ASN A C 1
ATOM 670 O O . ASN A 1 86 ? -1.657 2.306 -6.703 1.00 92.31 86 ASN A O 1
ATOM 674 N N . VAL A 1 87 ? -2.285 0.154 -6.739 1.00 90.88 87 VAL A N 1
ATOM 675 C CA . VAL A 1 87 ? -3.472 0.344 -5.892 1.00 90.88 87 VAL A CA 1
ATOM 676 C C . VAL A 1 87 ? -3.055 0.650 -4.459 1.00 90.88 87 VAL A C 1
ATOM 678 O O . VAL A 1 87 ? -3.544 1.635 -3.913 1.00 90.88 87 VAL A O 1
ATOM 681 N N . ALA A 1 88 ? -2.132 -0.124 -3.878 1.00 89.94 88 ALA A N 1
ATOM 682 C CA . ALA A 1 88 ? -1.629 0.112 -2.524 1.00 89.94 88 ALA A CA 1
ATOM 683 C C . ALA A 1 88 ? -1.028 1.521 -2.381 1.00 89.94 88 ALA A C 1
ATOM 685 O O . ALA A 1 88 ? -1.442 2.281 -1.509 1.00 89.94 88 ALA A O 1
ATOM 686 N N . SER A 1 89 ? -0.152 1.911 -3.314 1.00 91.19 89 SER A N 1
ATOM 687 C CA . SER A 1 89 ? 0.472 3.241 -3.343 1.00 91.19 89 SER A CA 1
ATOM 688 C C . SER A 1 89 ? -0.549 4.377 -3.443 1.00 91.19 89 SER A C 1
ATOM 690 O O . SER A 1 89 ? -0.432 5.395 -2.767 1.00 91.19 89 SER A O 1
ATOM 692 N N . ARG A 1 90 ? -1.586 4.231 -4.276 1.00 90.88 90 ARG A N 1
ATOM 693 C CA . ARG A 1 90 ? -2.601 5.285 -4.429 1.00 90.88 90 ARG A CA 1
ATOM 694 C C . ARG A 1 90 ? -3.593 5.310 -3.274 1.00 90.88 90 ARG A C 1
ATOM 696 O O . ARG A 1 90 ? -4.089 6.386 -2.952 1.00 90.88 90 ARG A O 1
ATOM 703 N N . MET A 1 91 ? -3.876 4.169 -2.649 1.00 89.75 91 MET A N 1
ATOM 704 C CA . MET A 1 91 ? -4.682 4.132 -1.429 1.00 89.75 91 MET A CA 1
ATOM 705 C C . MET A 1 91 ? -4.021 4.893 -0.286 1.00 89.75 91 MET A C 1
ATOM 707 O O . MET A 1 91 ? -4.735 5.601 0.420 1.00 89.75 91 MET A O 1
ATOM 711 N N . ASP A 1 92 ? -2.696 4.806 -0.157 1.00 88.62 92 ASP A N 1
ATOM 712 C CA . ASP A 1 92 ? -1.920 5.493 0.884 1.00 88.62 92 ASP A CA 1
ATOM 713 C C . ASP A 1 92 ? -2.183 7.005 0.908 1.00 88.62 92 ASP A C 1
ATOM 715 O O . ASP A 1 92 ? -2.448 7.579 1.960 1.00 88.62 92 ASP A O 1
ATOM 719 N N . SER A 1 93 ? -2.310 7.630 -0.268 1.00 86.50 93 SER A N 1
ATOM 720 C CA . SER A 1 93 ? -2.663 9.057 -0.384 1.00 86.50 93 SER A CA 1
ATOM 721 C C . SER A 1 93 ? -4.031 9.440 0.204 1.00 86.50 93 SER A C 1
ATOM 723 O O . SER A 1 93 ? -4.300 10.615 0.441 1.00 86.50 93 SER A O 1
ATOM 725 N N . THR A 1 94 ? -4.905 8.458 0.430 1.00 88.88 94 THR A N 1
ATOM 726 C CA . THR A 1 94 ? -6.230 8.631 1.046 1.00 88.88 94 THR A CA 1
ATOM 727 C C . THR A 1 94 ? -6.308 8.042 2.456 1.00 88.88 94 THR A C 1
ATOM 729 O O . THR A 1 94 ? -7.376 8.094 3.078 1.00 88.88 94 THR A O 1
ATOM 732 N N . GLY A 1 95 ? -5.207 7.481 2.965 1.00 85.12 95 GLY A N 1
ATOM 733 C CA . GLY A 1 95 ? -5.098 6.921 4.308 1.00 85.12 95 GLY A CA 1
ATOM 734 C C . GLY A 1 95 ? -5.454 7.943 5.389 1.00 85.12 95 GLY A C 1
ATOM 735 O O . GLY A 1 95 ? -5.411 9.154 5.167 1.00 85.12 95 GLY A O 1
ATOM 736 N N . LYS A 1 96 ? -5.861 7.458 6.564 1.00 85.25 96 LYS A N 1
ATOM 737 C CA . LYS A 1 96 ? -6.097 8.303 7.743 1.00 85.25 96 LYS A CA 1
ATOM 738 C C . LYS A 1 96 ? -5.121 7.926 8.851 1.00 85.25 96 LYS A C 1
ATOM 740 O O . LYS A 1 96 ? -4.914 6.725 9.027 1.00 85.25 96 LYS A O 1
ATOM 745 N N . PRO A 1 97 ? -4.550 8.907 9.581 1.00 82.12 97 PRO A N 1
ATOM 746 C CA . PRO A 1 97 ? -3.657 8.617 10.698 1.00 82.12 97 PRO A CA 1
ATOM 747 C C . PRO A 1 97 ? -4.311 7.647 11.676 1.00 82.12 97 PRO A C 1
ATOM 749 O O . PRO A 1 97 ? -5.534 7.669 11.842 1.00 82.12 97 PRO A O 1
ATOM 752 N N . ASP A 1 98 ? -3.499 6.771 12.261 1.00 79.00 98 ASP A N 1
ATOM 753 C CA . ASP A 1 98 ? -3.911 5.760 13.243 1.00 79.00 98 ASP A CA 1
ATOM 754 C C . ASP A 1 98 ? -4.908 4.713 12.722 1.00 79.00 98 ASP A C 1
ATOM 756 O O . ASP A 1 98 ? -5.491 3.961 13.500 1.00 79.00 98 ASP A O 1
ATOM 760 N N . HIS A 1 99 ? -5.110 4.640 11.403 1.00 84.25 99 HIS A N 1
ATOM 761 C CA . HIS A 1 99 ? -5.983 3.655 10.779 1.00 84.25 99 HIS A CA 1
ATOM 762 C C . HIS A 1 99 ? -5.239 2.858 9.716 1.00 84.25 99 HIS A C 1
ATOM 764 O O . HIS A 1 99 ? -4.585 3.410 8.831 1.00 84.25 99 HIS A O 1
ATOM 770 N N . ILE A 1 100 ? -5.442 1.542 9.744 1.00 88.25 100 ILE A N 1
ATOM 771 C CA . ILE A 1 100 ? -4.991 0.648 8.681 1.00 88.25 100 ILE A CA 1
ATOM 772 C C . ILE A 1 100 ? -6.100 0.537 7.642 1.00 88.25 100 ILE A C 1
ATOM 774 O O . ILE A 1 100 ? -7.144 -0.061 7.906 1.00 88.25 100 ILE A O 1
ATOM 778 N N . GLN A 1 101 ? -5.893 1.112 6.459 1.00 91.69 101 GLN A N 1
ATOM 779 C CA . GLN A 1 101 ? -6.863 1.041 5.368 1.00 91.69 101 GLN A CA 1
ATOM 780 C C . GLN A 1 101 ? -6.618 -0.193 4.500 1.00 91.69 101 GLN A C 1
ATOM 782 O O . GLN A 1 101 ? -5.502 -0.468 4.062 1.00 91.69 101 GLN A O 1
ATOM 787 N N . VAL A 1 102 ? -7.686 -0.917 4.180 1.00 91.69 102 VAL A N 1
ATOM 788 C CA . VAL A 1 102 ? -7.613 -2.135 3.372 1.00 91.69 102 VAL A CA 1
ATOM 789 C C . VAL A 1 102 ? -8.635 -2.133 2.236 1.00 91.69 102 VAL A C 1
ATOM 791 O O . VAL A 1 102 ? -9.707 -1.522 2.319 1.00 91.69 102 VAL A O 1
ATOM 794 N N . THR A 1 103 ? -8.296 -2.832 1.152 1.00 92.50 103 THR A N 1
ATOM 795 C CA . THR A 1 103 ? -9.229 -3.125 0.047 1.00 92.50 103 THR A CA 1
ATOM 796 C C . THR A 1 103 ? -10.283 -4.164 0.449 1.00 92.50 103 THR A C 1
ATOM 798 O O . THR A 1 103 ? -10.117 -4.898 1.423 1.00 92.50 103 THR A O 1
ATOM 801 N N . LYS A 1 104 ? -11.365 -4.272 -0.332 1.00 92.50 104 LYS A N 1
ATOM 802 C CA . LYS A 1 104 ? -12.422 -5.279 -0.127 1.00 92.50 104 LYS A CA 1
ATOM 803 C C . LYS A 1 104 ? -11.912 -6.730 -0.138 1.00 92.50 104 LYS A C 1
ATOM 805 O O . LYS A 1 104 ? -12.409 -7.558 0.626 1.00 92.50 104 LYS A O 1
ATOM 810 N N . ASP A 1 105 ? -10.928 -7.035 -0.977 1.00 90.50 105 ASP A N 1
ATOM 811 C CA . ASP A 1 105 ? -10.375 -8.391 -1.078 1.00 90.50 105 ASP A CA 1
ATOM 812 C C . ASP A 1 105 ? -9.641 -8.770 0.216 1.00 90.50 105 ASP A C 1
ATOM 814 O O . ASP A 1 105 ? -9.868 -9.837 0.782 1.00 90.50 105 ASP A O 1
ATOM 818 N N . VAL A 1 106 ? -8.860 -7.832 0.761 1.00 90.38 106 VAL A N 1
ATOM 819 C CA . VAL A 1 106 ? -8.194 -7.978 2.064 1.00 90.38 106 VAL A CA 1
ATOM 820 C C . VAL A 1 106 ? -9.215 -8.081 3.199 1.00 90.38 106 VAL A C 1
ATOM 822 O O . VAL A 1 106 ? -9.057 -8.922 4.081 1.00 90.38 106 VAL A O 1
ATOM 825 N N . TYR A 1 107 ? -10.281 -7.272 3.170 1.00 91.81 107 TYR A N 1
ATOM 826 C CA . TYR A 1 107 ? -11.375 -7.361 4.143 1.00 91.81 107 TYR A CA 1
ATOM 827 C C . TYR A 1 107 ? -11.963 -8.773 4.207 1.00 91.81 107 TYR A C 1
ATOM 829 O O . TYR A 1 107 ? -12.135 -9.301 5.301 1.00 91.81 107 TYR A O 1
ATOM 837 N N . SER A 1 108 ? -12.235 -9.384 3.051 1.00 91.12 108 SER A N 1
ATOM 838 C CA . SER A 1 108 ? -12.868 -10.707 2.981 1.00 91.12 108 SER A CA 1
ATOM 839 C C . SER A 1 108 ? -12.001 -11.763 3.673 1.00 91.12 108 SER A C 1
ATOM 841 O O . SER A 1 108 ? -12.487 -12.501 4.524 1.00 91.12 108 SER A O 1
ATOM 843 N N .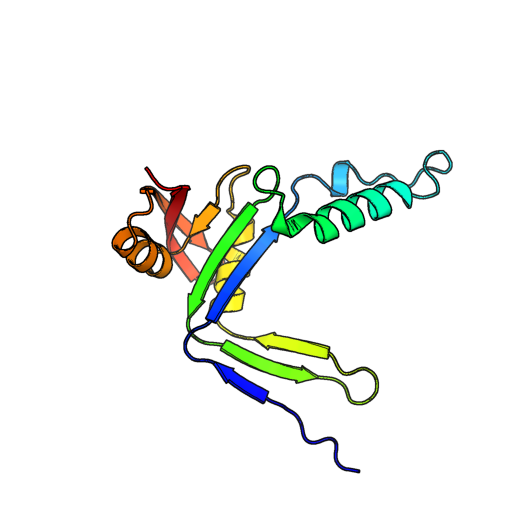 ILE A 1 109 ? -10.692 -11.741 3.406 1.00 88.06 109 ILE A N 1
ATOM 844 C CA . ILE A 1 109 ? -9.721 -12.649 4.029 1.00 88.06 109 ILE A CA 1
ATOM 845 C C . ILE A 1 109 ? -9.617 -12.395 5.539 1.00 88.06 109 ILE A C 1
ATOM 847 O O . ILE A 1 109 ? -9.654 -13.331 6.333 1.00 88.06 109 ILE A O 1
ATOM 851 N N . LEU A 1 110 ? -9.482 -11.138 5.969 1.00 86.31 110 LEU A N 1
ATOM 852 C CA . LEU A 1 110 ? -9.306 -10.808 7.387 1.00 86.31 110 LEU A CA 1
ATOM 853 C C . LEU A 1 110 ? -10.562 -11.109 8.218 1.00 86.31 110 LEU A C 1
ATOM 855 O O . LEU A 1 110 ? -10.444 -11.610 9.338 1.00 86.31 110 LEU A O 1
ATOM 859 N N . ALA A 1 111 ? -11.750 -10.866 7.664 1.00 88.88 111 ALA A N 1
ATOM 860 C CA . ALA A 1 111 ? -13.019 -11.185 8.312 1.00 88.88 111 ALA A CA 1
ATOM 861 C C . ALA A 1 111 ? -13.177 -12.698 8.540 1.00 88.88 111 ALA A C 1
ATOM 863 O O . ALA A 1 111 ? -13.585 -13.110 9.626 1.00 88.88 111 ALA A O 1
ATOM 864 N N . GLU A 1 112 ? -12.778 -13.533 7.573 1.00 88.94 112 GLU A N 1
ATOM 865 C CA . GLU A 1 112 ? -12.749 -14.998 7.729 1.00 88.94 112 GLU A CA 1
ATOM 866 C C . GLU A 1 112 ? -11.821 -15.457 8.866 1.00 88.94 112 GLU A C 1
ATOM 868 O O . GLU A 1 112 ? -12.083 -16.466 9.517 1.00 88.94 112 GLU A O 1
ATOM 873 N N . HIS A 1 113 ? -10.767 -14.689 9.155 1.00 84.06 113 HIS A N 1
ATOM 874 C CA . HIS A 1 113 ? -9.804 -14.969 10.225 1.00 84.06 113 HIS A CA 1
ATOM 875 C C . HIS A 1 113 ? -10.152 -14.290 11.564 1.00 84.06 113 HIS A C 1
ATOM 877 O O . HIS A 1 113 ? -9.329 -14.280 12.487 1.00 84.06 113 HIS A O 1
ATOM 883 N N . GLY A 1 114 ? -11.361 -13.731 11.689 1.00 82.31 114 GLY A N 1
ATOM 884 C CA . GLY A 1 114 ? -11.881 -13.167 12.936 1.00 82.31 114 GLY A CA 1
ATOM 885 C C . GLY A 1 114 ? -11.346 -11.779 13.291 1.00 82.31 114 GLY A C 1
ATOM 886 O O . GLY A 1 114 ? -11.423 -11.383 14.453 1.00 82.31 114 GLY A O 1
ATOM 887 N N . TYR A 1 115 ? -10.790 -11.038 12.331 1.00 87.25 115 TYR A N 1
ATOM 888 C CA . TYR A 1 115 ? -10.457 -9.629 12.538 1.00 87.25 115 TYR A CA 1
ATOM 889 C C . TYR A 1 115 ? -11.709 -8.753 12.430 1.00 87.25 115 TYR A C 1
ATOM 891 O O . TYR A 1 115 ? -12.591 -8.994 11.605 1.00 87.25 115 TYR A O 1
ATOM 899 N N . VAL A 1 116 ? -11.768 -7.704 13.247 1.00 87.31 116 VAL A N 1
ATOM 900 C CA . VAL A 1 116 ? -12.815 -6.683 13.203 1.00 87.31 116 VAL A CA 1
ATOM 901 C C . VAL A 1 116 ? -12.388 -5.585 12.239 1.00 87.31 116 VAL A C 1
ATOM 903 O O . VAL A 1 116 ? -11.304 -5.014 12.370 1.00 87.31 116 VAL A O 1
ATOM 906 N N . LEU A 1 117 ? -13.254 -5.275 11.277 1.00 91.88 117 LEU A N 1
ATOM 907 C CA . LEU A 1 117 ? -13.053 -4.195 10.319 1.00 91.88 117 LEU A CA 1
ATOM 908 C C . LEU A 1 117 ? -14.304 -3.326 10.228 1.00 91.88 117 LEU A C 1
ATOM 910 O O . LEU A 1 117 ? -15.427 -3.829 10.283 1.00 91.88 117 LEU A O 1
ATOM 914 N N . GLU A 1 118 ? -14.105 -2.031 10.028 1.00 95.12 118 GLU A N 1
ATOM 915 C CA . GLU A 1 118 ? -15.164 -1.051 9.812 1.00 95.12 118 GLU A CA 1
ATOM 916 C C . GLU A 1 118 ? -15.217 -0.636 8.339 1.00 95.12 118 GLU A C 1
ATOM 918 O O . GLU A 1 118 ? -14.191 -0.413 7.696 1.00 95.12 118 GLU A O 1
ATOM 923 N N . CYS A 1 119 ? -16.423 -0.513 7.782 1.00 95.75 119 CYS A N 1
ATOM 924 C CA . CYS A 1 119 ? -16.598 0.002 6.428 1.00 95.75 119 CYS A CA 1
ATOM 925 C C . CYS A 1 119 ? -16.313 1.509 6.392 1.00 95.75 119 CYS A C 1
ATOM 927 O O . CYS A 1 119 ? -17.094 2.300 6.915 1.00 95.75 119 CYS A O 1
ATOM 929 N N . ARG A 1 120 ? -15.249 1.914 5.689 1.00 94.25 120 ARG A N 1
ATOM 930 C CA . ARG A 1 120 ? -14.938 3.331 5.438 1.00 94.25 120 ARG A CA 1
ATOM 931 C C . ARG A 1 120 ? -15.874 3.934 4.387 1.00 94.25 120 ARG A C 1
ATOM 933 O O . ARG A 1 120 ? -16.195 5.118 4.454 1.00 94.25 120 ARG A O 1
ATOM 940 N N . GLY A 1 121 ? -16.301 3.124 3.418 1.00 94.50 121 GLY A N 1
ATOM 941 C CA . GLY A 1 121 ? -17.133 3.544 2.290 1.00 94.50 121 GLY A CA 1
ATOM 942 C C . GLY A 1 121 ? -16.351 3.683 0.983 1.00 94.50 121 GLY A C 1
ATOM 943 O O . GLY A 1 121 ? -15.242 3.157 0.841 1.00 94.50 121 GLY A O 1
ATOM 944 N N . MET A 1 122 ? -16.970 4.352 0.009 1.00 94.69 122 MET A N 1
ATOM 945 C CA . MET A 1 122 ? -16.366 4.608 -1.299 1.00 94.69 122 MET A CA 1
ATOM 946 C C . MET A 1 122 ? -15.325 5.722 -1.192 1.00 94.69 122 MET A C 1
ATOM 948 O O . MET A 1 122 ? -15.590 6.778 -0.617 1.00 94.69 122 MET A O 1
ATOM 952 N N . VAL A 1 123 ? -14.136 5.462 -1.724 1.00 93.81 123 VAL A N 1
ATOM 953 C CA . VAL A 1 123 ? -13.025 6.408 -1.780 1.00 93.81 123 VAL A CA 1
ATOM 954 C C . VAL A 1 123 ? -12.562 6.534 -3.223 1.00 93.81 123 VAL A C 1
ATOM 956 O O . VAL A 1 123 ? -12.280 5.534 -3.887 1.00 93.81 123 VAL A O 1
ATOM 959 N N . SER A 1 124 ? -12.435 7.775 -3.686 1.00 92.94 124 SER A N 1
ATOM 960 C CA . SER A 1 124 ? -11.922 8.078 -5.015 1.00 92.94 124 SER A CA 1
ATOM 961 C C . SER A 1 124 ? -10.418 7.845 -5.084 1.00 92.94 124 SER A C 1
ATOM 963 O O . SER A 1 124 ? -9.632 8.556 -4.456 1.00 92.94 124 SER A O 1
ATOM 965 N N . ILE A 1 125 ? -10.000 6.855 -5.867 1.00 89.75 125 ILE A N 1
ATOM 966 C CA . ILE A 1 125 ? -8.593 6.511 -6.070 1.00 89.75 125 ILE A CA 1
ATOM 967 C C . ILE A 1 125 ? -8.195 6.895 -7.492 1.00 89.75 125 ILE A C 1
ATOM 969 O O . ILE A 1 125 ? -8.796 6.467 -8.485 1.00 89.75 125 ILE A O 1
ATOM 973 N N . LYS A 1 126 ? -7.135 7.704 -7.610 1.00 86.56 126 LYS A N 1
ATOM 974 C CA . LYS A 1 126 ? -6.649 8.234 -8.893 1.00 86.56 126 LYS A CA 1
ATOM 975 C C . LYS A 1 126 ? -6.461 7.111 -9.917 1.00 86.56 126 LYS A C 1
ATOM 977 O O . LYS A 1 126 ? -5.737 6.148 -9.679 1.00 86.56 126 LYS A O 1
ATOM 982 N N . GLY A 1 127 ? -7.101 7.225 -11.080 1.00 86.44 127 GLY A N 1
ATOM 983 C CA . GLY A 1 127 ? -7.002 6.234 -12.162 1.00 86.44 127 GLY A CA 1
ATOM 984 C C . GLY A 1 127 ? -7.618 4.859 -11.859 1.00 86.44 127 GLY A C 1
ATOM 985 O O . GLY A 1 127 ? -7.380 3.923 -12.621 1.00 86.44 127 GLY A O 1
ATOM 986 N N . LYS A 1 128 ? -8.369 4.723 -10.760 1.00 88.31 128 LYS A N 1
ATOM 987 C CA . LYS A 1 128 ? -9.194 3.550 -10.429 1.00 88.31 128 LYS A CA 1
ATOM 988 C C . LYS A 1 128 ? -10.678 3.880 -10.287 1.00 88.31 128 LYS A C 1
ATOM 990 O O . LYS A 1 128 ? -11.495 2.997 -10.513 1.00 88.31 128 LYS A O 1
ATOM 995 N N . GLY A 1 129 ? -11.009 5.139 -10.006 1.00 91.19 129 GLY A N 1
ATOM 996 C CA . GLY A 1 129 ? -12.379 5.559 -9.725 1.00 91.19 129 GLY A CA 1
ATOM 997 C C . GLY A 1 129 ? -12.723 5.317 -8.260 1.00 91.19 129 GLY A C 1
ATOM 998 O O . GLY A 1 129 ? -11.834 5.286 -7.410 1.00 91.19 129 GLY A O 1
ATOM 999 N N . GLU A 1 130 ? -14.007 5.149 -7.971 1.00 94.00 130 GLU A N 1
ATOM 1000 C CA . GLU A 1 130 ? -14.488 4.859 -6.621 1.00 94.00 130 GLU A CA 1
ATOM 1001 C C . GLU A 1 130 ? -14.198 3.406 -6.239 1.00 94.00 130 GLU A C 1
ATOM 1003 O O . GLU A 1 130 ? -14.566 2.472 -6.954 1.00 94.00 130 GLU A O 1
ATOM 1008 N N . MET A 1 131 ? -13.552 3.210 -5.093 1.00 93.31 131 MET A N 1
ATOM 1009 C CA . MET A 1 131 ? -13.279 1.892 -4.527 1.00 93.31 131 MET A CA 1
ATOM 1010 C C . MET A 1 131 ? -13.838 1.799 -3.112 1.00 93.31 131 MET A C 1
ATOM 1012 O O . MET A 1 131 ? -13.673 2.710 -2.304 1.00 93.31 131 MET A O 1
ATOM 1016 N N . LEU A 1 132 ? -14.474 0.670 -2.800 1.00 94.31 132 LEU A N 1
ATOM 1017 C CA . LEU A 1 132 ? -14.931 0.375 -1.447 1.00 94.31 132 LEU A CA 1
ATOM 1018 C C . LEU A 1 132 ? -13.736 -0.014 -0.572 1.00 94.31 132 LEU A C 1
ATOM 1020 O O . LEU A 1 132 ? -12.965 -0.911 -0.924 1.00 94.31 132 LEU A O 1
ATOM 1024 N N . THR A 1 133 ? -13.608 0.653 0.569 1.00 94.56 133 THR A N 1
ATOM 1025 C CA . THR A 1 133 ? -12.477 0.502 1.491 1.00 94.56 133 THR A CA 1
ATOM 1026 C C . THR A 1 133 ? -12.951 0.274 2.922 1.00 94.56 133 THR A C 1
ATOM 1028 O O . THR A 1 133 ? -14.090 0.594 3.281 1.00 94.56 133 THR A O 1
ATOM 1031 N N . TYR A 1 134 ? -12.062 -0.285 3.740 1.00 93.88 134 TYR A N 1
ATOM 1032 C CA . TYR A 1 134 ? -12.322 -0.641 5.132 1.00 93.88 134 TYR A CA 1
ATOM 1033 C C . TYR A 1 134 ? -11.160 -0.206 6.021 1.00 93.88 134 TYR A C 1
ATOM 1035 O O . TYR A 1 134 ? -10.029 -0.105 5.545 1.00 93.88 134 TYR A O 1
ATOM 1043 N N . PHE A 1 135 ? -11.431 0.014 7.302 1.00 92.81 135 PHE A N 1
ATOM 1044 C CA . PHE A 1 135 ? -10.410 0.157 8.332 1.00 92.81 135 PHE A CA 1
ATOM 1045 C C . PHE A 1 135 ? -10.311 -1.122 9.151 1.00 92.81 135 PHE A C 1
ATOM 1047 O O . PHE A 1 135 ? -11.326 -1.653 9.594 1.00 92.81 135 PHE A O 1
ATOM 1054 N N . LEU A 1 136 ?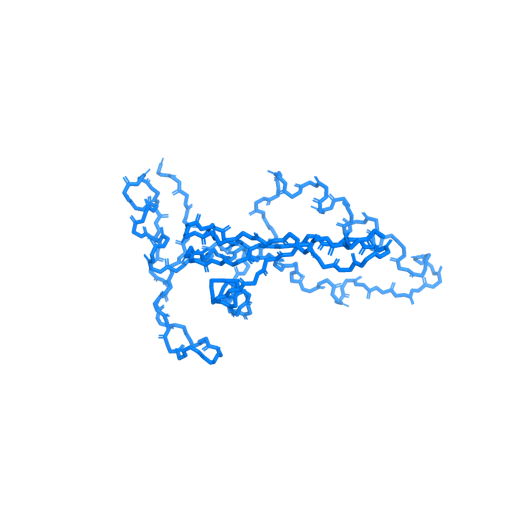 -9.098 -1.625 9.353 1.00 88.25 136 LEU A N 1
ATOM 1055 C CA . LEU A 1 136 ? -8.840 -2.736 10.263 1.00 88.25 136 LEU A CA 1
ATOM 1056 C C . LEU A 1 136 ? -8.752 -2.202 11.698 1.00 88.25 136 LEU A C 1
ATOM 1058 O O . LEU A 1 136 ? -7.927 -1.339 11.981 1.00 88.25 136 LEU A O 1
ATOM 1062 N N . LEU A 1 137 ? -9.595 -2.732 12.588 1.00 85.19 137 LEU A N 1
ATOM 1063 C CA . LEU A 1 137 ? -9.670 -2.331 13.997 1.00 85.19 137 LEU A CA 1
ATOM 1064 C C . LEU A 1 137 ? -8.876 -3.261 14.929 1.00 85.19 137 LEU A C 1
ATOM 1066 O O . LEU A 1 137 ? -8.501 -2.853 16.022 1.00 85.19 137 LEU A O 1
ATOM 1070 N N . GLY A 1 138 ? -8.605 -4.502 14.506 1.00 77.62 138 GLY A N 1
ATOM 1071 C CA . GLY A 1 138 ? -7.828 -5.482 15.274 1.00 77.62 138 GLY A CA 1
ATOM 1072 C C . GLY A 1 138 ? -8.544 -6.822 15.422 1.00 77.62 138 GLY A C 1
ATOM 1073 O O . GLY A 1 138 ? -9.378 -7.179 14.592 1.00 77.62 138 GLY A O 1
ATOM 1074 N N . LYS A 1 139 ? -8.199 -7.585 16.462 1.00 72.06 139 LYS A N 1
ATOM 1075 C CA . LYS A 1 139 ? -8.955 -8.772 16.891 1.00 72.06 139 LYS A CA 1
ATOM 1076 C C . LYS A 1 139 ? -9.825 -8.413 18.103 1.00 72.06 139 LYS A C 1
ATOM 1078 O O . LYS A 1 139 ? -9.406 -7.543 18.866 1.00 72.06 139 LYS A O 1
ATOM 1083 N N . PRO A 1 140 ? -11.015 -9.024 18.240 1.00 62.69 140 PRO A N 1
ATOM 1084 C CA . PRO A 1 140 ? -11.864 -8.824 19.409 1.00 62.69 140 PRO A CA 1
ATOM 1085 C C . PRO A 1 140 ? -11.220 -9.364 20.693 1.00 62.69 140 PRO A C 1
ATOM 1087 O O . PRO A 1 140 ? -10.326 -10.239 20.593 1.00 62.69 140 PRO A O 1
#

pLDDT: mean 83.31, std 10.83, range [46.94, 95.75]

Sequence (140 aa):
MKLDLYYQDCENICVTFATIPNFSEFYIELEGNNEGVECLRLLNEIIADFDNVSGYILPCISIGPAVAGVIGARKPQYDIWGNTVNVASRMDSTGKPDHIQVTKDVYSILAEHGYVLECRGMVSIKGKGEMLTYFLLGKP

Secondary structure (DSSP, 8-state):
---PPPEEEEEEEEEEE---TTHHHH----GGGGGGHHHHHHHHHHHHTTTT--SS---EEEEEEEEEEEE-SSS-EEEEESHHHHHHHHHHTT--TT-EEEEHHHHHHHHHTT-EEEEEEEEEETTTEEEEEEEEEE--